Protein AF-W1WK20-F1 (afdb_monomer)

Structure (mmCIF, N/CA/C/O backbone):
data_AF-W1WK20-F1
#
_entry.id   AF-W1WK20-F1
#
loop_
_atom_site.group_PDB
_atom_site.id
_atom_site.type_symbol
_atom_site.label_atom_id
_atom_site.label_alt_id
_atom_site.label_comp_id
_atom_site.label_asym_id
_atom_site.label_entity_id
_atom_site.label_seq_id
_atom_site.pdbx_PDB_ins_code
_atom_site.Cartn_x
_atom_site.Cartn_y
_atom_site.Cartn_z
_atom_site.occupancy
_atom_site.B_iso_or_equiv
_atom_site.auth_seq_id
_atom_site.auth_comp_id
_atom_site.auth_asym_id
_atom_site.auth_atom_id
_atom_site.pdbx_PDB_model_num
ATOM 1 N N . ASN A 1 1 ? -5.859 -24.079 -4.181 1.00 63.69 1 ASN A N 1
ATOM 2 C CA . ASN A 1 1 ? -6.737 -23.021 -4.718 1.00 63.69 1 ASN A CA 1
ATOM 3 C C . ASN A 1 1 ? -6.810 -21.911 -3.687 1.00 63.69 1 ASN A C 1
ATOM 5 O O . ASN A 1 1 ? -7.187 -22.211 -2.564 1.00 63.69 1 ASN A O 1
ATOM 9 N N . TYR A 1 2 ? -6.387 -20.691 -4.018 1.00 82.00 2 TYR A N 1
ATOM 10 C CA . TYR A 1 2 ? -6.500 -19.527 -3.131 1.00 82.00 2 TYR A CA 1
ATOM 11 C C . TYR A 1 2 ? -7.349 -18.455 -3.816 1.00 82.00 2 TYR A C 1
ATOM 13 O O . TYR A 1 2 ? -7.379 -18.381 -5.042 1.00 82.00 2 TYR A O 1
ATOM 21 N N . VAL A 1 3 ? -8.042 -17.637 -3.027 1.00 87.88 3 VAL A N 1
ATOM 22 C CA . VAL A 1 3 ? -8.793 -16.476 -3.516 1.00 87.88 3 VAL A CA 1
ATOM 23 C C . VAL A 1 3 ? -8.084 -15.228 -3.015 1.00 87.88 3 VAL A C 1
ATOM 25 O O . VAL A 1 3 ? -7.771 -15.132 -1.830 1.00 87.88 3 VAL A O 1
ATOM 28 N N . LEU A 1 4 ? -7.821 -14.282 -3.915 1.00 90.31 4 LEU A N 1
ATOM 29 C CA . LEU A 1 4 ? -7.315 -12.961 -3.559 1.00 90.31 4 LEU A CA 1
ATOM 30 C C . LEU A 1 4 ? -8.481 -11.972 -3.555 1.00 90.31 4 LEU A C 1
ATOM 32 O O . LEU A 1 4 ? -9.119 -11.765 -4.585 1.00 90.31 4 LEU A O 1
ATOM 36 N N . ILE A 1 5 ? -8.742 -11.361 -2.401 1.00 93.94 5 ILE A N 1
ATOM 37 C CA . ILE A 1 5 ? -9.740 -10.301 -2.249 1.00 93.94 5 ILE A CA 1
ATOM 38 C C . ILE A 1 5 ? -8.992 -8.991 -2.032 1.00 93.94 5 ILE A C 1
ATOM 40 O O . ILE A 1 5 ? -8.202 -8.871 -1.096 1.00 93.94 5 ILE A O 1
ATOM 44 N N . TYR A 1 6 ? -9.246 -8.010 -2.894 1.00 95.25 6 TYR A N 1
ATOM 45 C CA . TYR A 1 6 ? -8.694 -6.667 -2.771 1.00 95.25 6 TYR A CA 1
ATOM 46 C C . TYR A 1 6 ? -9.814 -5.686 -2.425 1.00 95.25 6 TYR A C 1
ATOM 48 O O . TYR A 1 6 ? -10.737 -5.479 -3.210 1.00 95.25 6 TYR A O 1
ATOM 56 N N . VAL A 1 7 ? -9.737 -5.106 -1.226 1.00 94.00 7 VAL A N 1
ATOM 57 C CA . VAL A 1 7 ? -10.711 -4.141 -0.707 1.00 94.00 7 VAL A CA 1
ATOM 58 C C . VAL A 1 7 ? -10.071 -2.761 -0.708 1.00 94.00 7 VAL A C 1
ATOM 60 O O . VAL A 1 7 ? -8.987 -2.578 -0.159 1.00 94.00 7 VAL A O 1
ATOM 63 N N . TYR A 1 8 ? -10.742 -1.783 -1.312 1.00 94.81 8 TYR A N 1
ATOM 64 C CA . TYR A 1 8 ? -10.220 -0.427 -1.440 1.00 94.81 8 TYR A CA 1
ATOM 65 C C . TYR A 1 8 ? -11.334 0.619 -1.404 1.00 94.81 8 TYR A C 1
ATOM 67 O O . TYR A 1 8 ? -12.506 0.329 -1.641 1.00 94.81 8 TYR A O 1
ATOM 75 N N . ARG A 1 9 ? -10.953 1.869 -1.119 1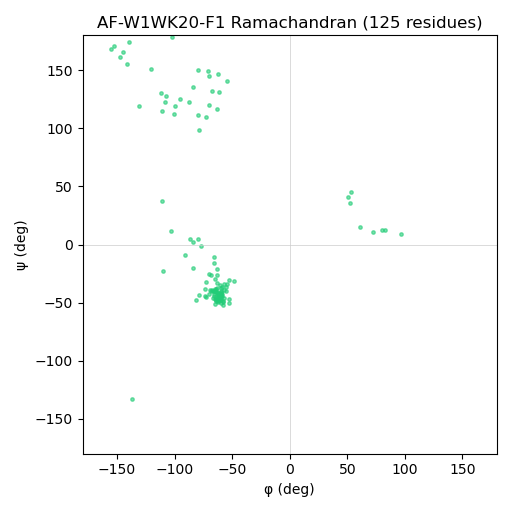.00 92.81 9 ARG A N 1
ATOM 76 C CA . ARG A 1 9 ? -11.830 3.043 -1.225 1.00 92.81 9 ARG A CA 1
ATOM 77 C C . ARG A 1 9 ? -11.513 3.768 -2.538 1.00 92.81 9 ARG A C 1
ATOM 79 O O . ARG A 1 9 ? -10.429 4.349 -2.620 1.00 92.81 9 ARG A O 1
ATOM 86 N N . PRO A 1 10 ? -12.418 3.797 -3.538 1.00 94.00 10 PRO A N 1
ATOM 87 C CA . PRO A 1 10 ? -12.110 4.318 -4.872 1.00 94.00 10 PRO A CA 1
ATOM 88 C C . PRO A 1 10 ? -11.513 5.728 -4.869 1.00 94.00 10 PRO A C 1
ATOM 90 O O . PRO A 1 10 ? -10.474 5.950 -5.478 1.00 94.00 10 PRO A O 1
ATOM 93 N N . LYS A 1 11 ? -12.101 6.664 -4.113 1.00 93.81 11 LYS A N 1
ATOM 94 C CA . LYS A 1 11 ? -11.620 8.055 -4.042 1.00 93.81 11 LYS A CA 1
ATOM 95 C C . LYS A 1 11 ? -10.184 8.163 -3.516 1.00 93.81 11 LYS A C 1
ATOM 97 O O . LYS A 1 11 ? -9.388 8.910 -4.071 1.00 93.81 11 LYS A O 1
ATOM 102 N N . PHE A 1 12 ? -9.854 7.417 -2.460 1.00 92.75 12 PHE A N 1
ATOM 103 C CA . PHE A 1 12 ? -8.503 7.414 -1.895 1.00 92.75 12 PHE A CA 1
ATOM 104 C C . PHE A 1 12 ? -7.502 6.807 -2.879 1.00 92.75 12 PHE A C 1
ATOM 106 O O . PHE A 1 12 ? -6.456 7.393 -3.139 1.00 92.75 12 PHE A O 1
ATOM 113 N N . LEU A 1 13 ? -7.863 5.666 -3.469 1.00 96.12 13 LEU A N 1
ATOM 114 C CA . LEU A 1 13 ? -7.007 4.969 -4.416 1.00 96.12 13 LEU A CA 1
ATOM 115 C C . LEU A 1 13 ? -6.728 5.822 -5.658 1.00 96.12 13 LEU A C 1
ATOM 117 O O . LEU A 1 13 ? -5.579 5.936 -6.064 1.00 96.12 13 LEU A O 1
ATOM 121 N N . ILE A 1 14 ? -7.751 6.466 -6.225 1.00 95.25 14 ILE A N 1
ATOM 122 C CA . ILE A 1 14 ? -7.592 7.379 -7.364 1.00 95.25 14 ILE A CA 1
ATOM 123 C C . ILE A 1 14 ? -6.624 8.501 -7.000 1.00 95.25 14 ILE A C 1
ATOM 125 O O . ILE A 1 14 ? -5.635 8.686 -7.699 1.00 95.25 14 ILE A O 1
ATOM 129 N N . ASN A 1 15 ? -6.851 9.198 -5.884 1.00 94.12 15 ASN A N 1
ATOM 130 C CA . ASN A 1 15 ? -5.981 10.300 -5.469 1.00 94.12 15 ASN A CA 1
ATOM 131 C C . ASN A 1 15 ? -4.515 9.863 -5.319 1.00 94.12 15 ASN A C 1
ATOM 133 O O . ASN A 1 15 ? -3.613 10.600 -5.706 1.00 94.12 15 ASN A O 1
ATOM 137 N N . HIS A 1 16 ? -4.282 8.662 -4.787 1.00 95.06 16 HIS A N 1
ATOM 138 C CA . HIS A 1 16 ? -2.939 8.117 -4.590 1.00 95.06 16 HIS A CA 1
ATOM 139 C C . HIS A 1 16 ? -2.266 7.677 -5.896 1.00 95.06 16 HIS A C 1
ATOM 141 O O . HIS A 1 16 ? -1.092 7.967 -6.138 1.00 95.06 16 HIS A O 1
ATOM 147 N N . LEU A 1 17 ? -3.006 6.982 -6.764 1.00 96.25 17 LEU A N 1
ATOM 148 C CA . LEU A 1 17 ? -2.472 6.476 -8.026 1.00 96.25 17 LEU A CA 1
ATOM 149 C C . LEU A 1 17 ? -2.252 7.588 -9.052 1.00 96.25 17 LEU A C 1
ATOM 151 O O . LEU A 1 17 ? -1.338 7.459 -9.857 1.00 96.25 17 LEU A O 1
ATOM 155 N N . TYR A 1 18 ? -3.062 8.651 -9.051 1.00 94.88 18 TYR A N 1
ATOM 156 C CA . TYR A 1 18 ? -3.052 9.698 -10.083 1.00 94.88 18 TYR A CA 1
ATOM 157 C C . TYR A 1 18 ? -1.999 10.796 -9.880 1.00 94.88 18 TYR A C 1
ATOM 159 O O . TYR A 1 18 ? -1.921 11.708 -10.704 1.00 94.88 18 TYR A O 1
ATOM 167 N N . SER A 1 19 ? -1.153 10.721 -8.846 1.00 94.62 19 SER A N 1
ATOM 168 C CA . SER A 1 19 ? 0.015 11.607 -8.782 1.00 94.62 19 SER A CA 1
ATOM 169 C C . SER A 1 19 ? 0.952 11.347 -9.966 1.00 94.62 19 SER A C 1
ATOM 171 O O . SER A 1 19 ? 1.085 10.216 -10.447 1.00 94.62 19 SER A O 1
ATOM 173 N N . ILE A 1 20 ? 1.618 12.394 -10.455 1.00 95.38 20 ILE A N 1
ATOM 174 C CA . ILE A 1 20 ? 2.486 12.296 -11.635 1.00 95.38 20 ILE A CA 1
ATOM 175 C C . ILE A 1 20 ? 3.605 11.265 -11.424 1.00 95.38 20 ILE A C 1
ATOM 177 O O . ILE A 1 20 ? 3.938 10.500 -12.330 1.00 95.38 20 ILE A O 1
ATOM 181 N N . GLU A 1 21 ? 4.143 11.174 -10.211 1.00 96.38 21 GLU A N 1
ATOM 182 C CA . GLU A 1 21 ? 5.200 10.241 -9.842 1.00 96.38 21 GLU A CA 1
ATOM 183 C C . GLU A 1 21 ? 4.704 8.791 -9.816 1.00 96.38 21 GLU A C 1
ATOM 185 O O . GLU A 1 21 ? 5.403 7.903 -10.316 1.00 96.38 21 GLU A O 1
ATOM 190 N N . SER A 1 22 ? 3.505 8.552 -9.269 1.00 96.75 22 SER A N 1
ATOM 191 C CA . SER A 1 22 ? 2.852 7.236 -9.249 1.00 96.75 22 SER A CA 1
ATOM 192 C C . SER A 1 22 ? 2.574 6.750 -10.668 1.00 96.75 22 SER A C 1
ATOM 194 O O . SER A 1 22 ? 2.934 5.631 -11.033 1.00 96.75 22 SER A O 1
ATOM 196 N N . GLN A 1 23 ? 2.009 7.621 -11.503 1.00 96.38 23 GLN A N 1
ATOM 197 C CA . GLN A 1 23 ? 1.700 7.335 -12.901 1.00 96.38 23 GLN A CA 1
ATOM 198 C C . GLN A 1 23 ? 2.973 7.026 -13.701 1.00 96.38 23 GLN A C 1
ATOM 200 O O . GLN A 1 23 ? 3.045 6.008 -14.391 1.00 96.38 23 GLN A O 1
ATOM 205 N N . ASN A 1 24 ? 4.017 7.849 -13.566 1.00 97.19 24 ASN A N 1
ATOM 206 C CA . ASN A 1 24 ? 5.304 7.612 -14.223 1.00 97.19 24 ASN A CA 1
ATOM 207 C C . ASN A 1 24 ? 5.929 6.279 -13.804 1.00 97.19 24 ASN A C 1
ATOM 209 O O . ASN A 1 24 ? 6.460 5.559 -14.646 1.00 97.19 24 ASN A O 1
ATOM 213 N N . PHE A 1 25 ? 5.836 5.924 -12.522 1.00 98.00 25 PHE A N 1
ATOM 214 C CA . PHE A 1 25 ? 6.306 4.635 -12.030 1.00 98.00 25 PHE A CA 1
ATOM 215 C C . PHE A 1 25 ? 5.504 3.464 -12.613 1.00 98.00 25 PHE A C 1
ATOM 217 O O . PHE A 1 25 ? 6.101 2.514 -13.113 1.00 98.00 25 PHE A O 1
ATOM 224 N N . LEU A 1 26 ? 4.171 3.538 -12.618 1.00 98.12 26 LEU A N 1
ATOM 225 C CA . LEU A 1 26 ? 3.311 2.479 -13.154 1.00 98.12 26 LEU A CA 1
ATOM 226 C C . LEU A 1 26 ? 3.521 2.247 -14.659 1.00 98.12 26 LEU A C 1
ATOM 228 O O . LEU A 1 26 ? 3.474 1.100 -15.109 1.00 98.12 26 LEU A O 1
ATOM 232 N N . ARG A 1 27 ? 3.845 3.286 -15.445 1.00 97.50 27 ARG A N 1
ATOM 233 C CA . ARG A 1 27 ? 4.204 3.123 -16.871 1.00 97.50 27 ARG A CA 1
ATOM 234 C C . ARG A 1 27 ? 5.380 2.168 -17.077 1.00 97.50 27 ARG A C 1
ATOM 236 O O . ARG A 1 27 ? 5.372 1.414 -18.046 1.00 97.50 27 ARG A O 1
ATOM 243 N N . LEU A 1 28 ? 6.346 2.139 -16.154 1.00 97.19 28 LEU A N 1
ATOM 244 C CA . LEU A 1 28 ? 7.497 1.224 -16.216 1.00 97.19 28 LEU A CA 1
ATOM 245 C C . LEU A 1 28 ? 7.082 -0.255 -16.129 1.00 97.19 28 LEU A C 1
ATOM 247 O O . LEU A 1 28 ? 7.821 -1.130 -16.570 1.00 97.19 28 LEU A O 1
ATOM 251 N N . TYR A 1 29 ? 5.890 -0.531 -15.593 1.00 97.12 29 TYR A N 1
ATOM 252 C CA . TYR A 1 29 ? 5.298 -1.867 -15.479 1.00 97.12 29 TYR A CA 1
ATOM 253 C C . TYR A 1 29 ? 4.206 -2.128 -16.532 1.00 97.12 29 TYR A C 1
ATOM 255 O O . TYR A 1 29 ? 3.468 -3.114 -16.443 1.00 97.12 29 TYR A O 1
ATOM 263 N N . GLY A 1 30 ? 4.101 -1.256 -17.539 1.00 96.62 30 GLY A N 1
ATOM 264 C CA . GLY A 1 30 ? 3.203 -1.414 -18.681 1.00 96.62 30 GLY A CA 1
ATOM 265 C C . GLY A 1 30 ? 1.746 -1.029 -18.420 1.00 96.62 30 GLY A C 1
ATOM 266 O O . GLY A 1 30 ? 0.895 -1.359 -19.242 1.00 96.62 30 GLY A O 1
ATOM 267 N N . TYR A 1 31 ? 1.440 -0.351 -17.309 1.00 97.06 31 TYR A N 1
ATOM 268 C CA . TYR A 1 31 ? 0.072 0.081 -17.017 1.00 97.06 31 TYR A CA 1
ATOM 269 C C . TYR A 1 31 ? -0.380 1.158 -18.008 1.00 97.06 31 TYR A C 1
ATOM 271 O O . TYR A 1 31 ? 0.316 2.153 -18.232 1.00 97.06 31 TYR A O 1
ATOM 279 N N . LYS A 1 32 ? -1.585 0.978 -18.558 1.00 91.12 32 LYS A N 1
ATOM 280 C CA . LYS A 1 32 ? -2.319 2.036 -19.258 1.00 91.12 32 LYS A CA 1
ATOM 281 C C . LYS A 1 32 ? -3.076 2.869 -18.231 1.00 91.12 32 LYS A C 1
ATOM 283 O O . LYS A 1 32 ? -3.692 2.332 -17.318 1.00 91.12 32 LYS A O 1
ATOM 288 N N . LEU A 1 33 ? -3.016 4.183 -18.386 1.00 88.88 33 LEU A N 1
ATOM 289 C CA . LEU A 1 33 ? -3.374 5.143 -17.345 1.00 88.88 33 LEU A CA 1
ATOM 290 C C . LEU A 1 33 ? -4.656 5.918 -17.671 1.00 88.88 33 LEU A C 1
ATOM 292 O O . LEU A 1 33 ? -4.751 7.118 -17.432 1.00 88.88 33 LEU A O 1
ATOM 296 N N . ASN A 1 34 ? -5.628 5.242 -18.281 1.00 88.81 34 ASN A N 1
ATOM 297 C CA . ASN A 1 34 ? -6.845 5.897 -18.760 1.00 88.81 34 ASN A CA 1
ATOM 298 C C . ASN A 1 34 ? -7.857 6.089 -17.623 1.00 88.81 34 ASN A C 1
ATOM 300 O O . ASN A 1 34 ? -8.431 7.162 -17.459 1.00 88.81 34 ASN A O 1
ATOM 304 N N . ASN A 1 35 ? -8.087 5.032 -16.845 1.00 93.81 35 ASN A N 1
ATOM 305 C CA . ASN A 1 35 ? -9.034 4.997 -15.738 1.00 93.81 35 ASN A CA 1
ATOM 306 C C . ASN A 1 35 ? -8.589 3.963 -14.686 1.00 93.81 35 ASN A C 1
ATOM 308 O O . ASN A 1 35 ? -7.652 3.190 -14.906 1.00 93.81 35 ASN A O 1
ATOM 312 N N . LEU A 1 36 ? -9.254 3.965 -13.529 1.00 95.00 36 LEU A N 1
ATOM 313 C CA . LEU A 1 36 ? -8.936 3.047 -12.438 1.00 95.00 36 LEU A CA 1
ATOM 314 C C . LEU A 1 36 ? -9.153 1.575 -12.819 1.00 95.00 36 LEU A C 1
ATOM 316 O O . LEU A 1 36 ? -8.321 0.741 -12.469 1.00 95.00 36 LEU A O 1
ATOM 320 N N . ASP A 1 37 ? -10.229 1.261 -13.538 1.00 95.19 37 ASP A N 1
ATOM 321 C CA . ASP A 1 37 ? -10.580 -0.117 -13.894 1.00 95.19 37 ASP A CA 1
ATOM 322 C C . ASP A 1 37 ? -9.531 -0.746 -14.818 1.00 95.19 37 ASP A C 1
ATOM 324 O O . ASP A 1 37 ? -9.127 -1.887 -14.604 1.00 95.19 37 ASP A O 1
ATOM 328 N N . ASP A 1 38 ? -9.006 0.011 -15.783 1.00 95.12 38 ASP A N 1
ATOM 329 C CA . ASP A 1 38 ? -7.896 -0.408 -16.645 1.00 95.12 38 ASP A CA 1
ATOM 330 C C . ASP A 1 38 ? -6.648 -0.746 -15.817 1.00 95.12 38 ASP A C 1
ATOM 332 O O . ASP A 1 38 ? -6.003 -1.774 -16.041 1.00 95.12 38 ASP A O 1
ATOM 336 N N . MET A 1 39 ? -6.321 0.089 -14.824 1.00 96.75 39 MET A N 1
ATOM 337 C CA . MET A 1 39 ? -5.180 -0.157 -13.940 1.00 96.75 39 MET A CA 1
ATOM 338 C C . MET A 1 39 ? -5.398 -1.392 -13.055 1.00 96.75 39 MET A C 1
ATOM 340 O O . MET A 1 39 ? -4.473 -2.184 -12.882 1.00 96.75 39 MET A O 1
ATOM 344 N N . LEU A 1 40 ? -6.607 -1.598 -12.526 1.00 96.94 40 LEU A N 1
ATOM 345 C CA . LEU A 1 40 ? -6.946 -2.771 -11.712 1.00 96.94 40 LEU A CA 1
ATOM 346 C C . LEU A 1 40 ? -6.955 -4.065 -12.535 1.00 96.94 40 LEU A C 1
ATOM 348 O O . LEU A 1 40 ? -6.446 -5.090 -12.079 1.00 96.94 40 LEU A O 1
ATOM 352 N N . ASN A 1 41 ? -7.466 -4.019 -13.765 1.00 96.38 41 ASN A N 1
ATOM 353 C CA . ASN A 1 41 ? -7.423 -5.145 -14.695 1.00 96.38 41 ASN A CA 1
ATOM 354 C C . ASN A 1 41 ? -5.981 -5.502 -15.068 1.00 96.38 41 ASN A C 1
ATOM 356 O O . ASN A 1 41 ? -5.623 -6.681 -15.091 1.00 96.38 41 ASN A O 1
ATOM 360 N N . HIS A 1 42 ? -5.123 -4.501 -15.289 1.00 97.81 42 H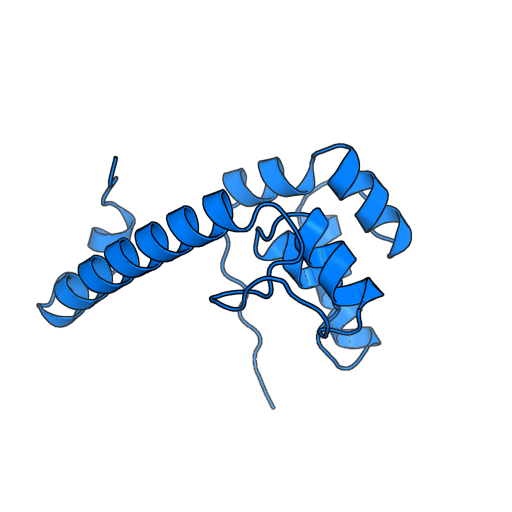IS A N 1
ATOM 361 C CA . HIS A 1 42 ? -3.700 -4.739 -15.536 1.00 97.81 42 HIS A CA 1
ATOM 362 C C . HIS A 1 42 ? -2.997 -5.322 -14.309 1.00 97.81 42 HIS A C 1
ATOM 364 O O . HIS A 1 42 ? -2.204 -6.249 -14.443 1.00 97.81 42 HIS A O 1
ATOM 370 N N . LEU A 1 43 ? -3.318 -4.847 -13.103 1.00 97.50 43 LEU A N 1
ATOM 371 C CA . LEU A 1 43 ? -2.797 -5.423 -11.864 1.00 97.50 43 LEU A CA 1
ATOM 372 C C . LEU A 1 43 ? -3.200 -6.897 -11.720 1.00 97.50 43 LEU A C 1
ATOM 374 O O . LEU A 1 43 ? -2.356 -7.736 -11.408 1.00 97.50 43 LEU A O 1
ATOM 378 N N . LYS A 1 44 ? -4.466 -7.233 -11.992 1.00 96.25 44 LYS A N 1
ATOM 379 C CA . LYS A 1 44 ? -4.943 -8.623 -12.003 1.00 96.25 44 LYS A CA 1
ATOM 380 C C . LYS A 1 44 ? -4.154 -9.471 -13.004 1.00 96.25 44 LYS A C 1
ATOM 382 O O . LYS A 1 44 ? -3.620 -10.512 -12.627 1.00 96.25 44 LYS A O 1
ATOM 387 N N . TYR A 1 45 ? -3.998 -8.982 -14.233 1.00 96.44 45 TYR A N 1
ATOM 388 C CA . TYR A 1 45 ? -3.166 -9.628 -15.249 1.00 96.44 45 TYR A CA 1
ATOM 389 C C . TYR A 1 45 ? -1.726 -9.847 -14.760 1.00 96.44 45 TYR A C 1
ATOM 391 O O . TYR A 1 45 ? -1.145 -10.904 -14.983 1.00 96.44 45 TYR A O 1
ATOM 399 N N . ARG A 1 46 ? -1.141 -8.885 -14.037 1.00 97.38 46 ARG A N 1
ATOM 400 C CA . ARG A 1 46 ? 0.213 -9.002 -13.475 1.00 97.38 46 ARG A CA 1
ATOM 401 C C . ARG A 1 46 ? 0.325 -10.112 -12.428 1.00 97.38 46 ARG A C 1
ATOM 403 O O . ARG A 1 46 ? 1.339 -10.807 -12.422 1.00 97.38 46 ARG A O 1
ATOM 410 N N . PHE A 1 47 ? -0.687 -10.310 -11.579 1.00 95.62 47 PHE A N 1
ATOM 411 C CA . PHE A 1 47 ? -0.729 -11.462 -10.667 1.00 95.62 47 PHE A CA 1
ATOM 412 C C . PHE A 1 47 ? -0.741 -12.790 -11.430 1.00 95.62 47 PHE A C 1
ATOM 414 O O . PHE A 1 47 ? 0.029 -13.690 -11.094 1.00 95.62 47 PHE A O 1
ATOM 421 N N . GLU A 1 48 ? -1.588 -12.899 -12.455 1.00 94.31 48 GLU A N 1
ATOM 422 C CA . GLU A 1 48 ? -1.726 -14.106 -13.279 1.00 94.31 48 GLU A CA 1
ATOM 423 C C . GLU A 1 48 ? -0.432 -14.411 -14.047 1.00 94.31 48 GLU A C 1
ATOM 425 O O . GLU A 1 48 ? 0.080 -15.526 -13.985 1.00 94.31 48 GLU A O 1
ATOM 430 N N . LEU A 1 49 ? 0.147 -13.398 -14.696 1.00 96.06 49 LEU A N 1
ATOM 431 C CA . LEU A 1 49 ? 1.375 -13.511 -15.481 1.00 96.06 49 LEU A CA 1
ATOM 432 C C . LEU A 1 49 ? 2.582 -13.930 -14.632 1.00 96.06 49 LEU A C 1
ATOM 434 O O . LEU A 1 49 ? 3.408 -14.724 -15.076 1.00 96.06 49 LEU A O 1
ATOM 438 N N . LEU A 1 50 ? 2.736 -13.352 -13.438 1.00 95.31 50 LEU A N 1
ATOM 439 C CA . LEU A 1 50 ? 3.919 -13.591 -12.612 1.00 95.31 50 LEU A CA 1
ATOM 440 C C . LEU A 1 50 ? 3.817 -14.865 -11.768 1.00 95.31 50 LEU A C 1
ATOM 442 O O . LEU A 1 50 ? 4.845 -15.326 -11.270 1.00 95.31 50 LEU A O 1
ATOM 446 N N . GLY A 1 51 ? 2.607 -15.382 -11.528 1.00 93.25 51 GLY A N 1
ATOM 447 C CA . GLY A 1 51 ? 2.369 -16.471 -10.572 1.00 93.25 51 GLY A CA 1
ATOM 448 C C . GLY A 1 51 ? 2.761 -16.120 -9.128 1.00 93.25 51 GLY A C 1
ATOM 449 O O . GLY A 1 51 ? 2.933 -17.002 -8.290 1.00 93.25 51 GLY A O 1
ATOM 450 N N . ARG A 1 52 ? 2.959 -14.829 -8.836 1.00 93.19 52 ARG A N 1
ATOM 451 C CA . ARG A 1 52 ? 3.346 -14.281 -7.530 1.00 93.19 52 ARG A CA 1
ATOM 452 C C . ARG A 1 52 ? 2.890 -12.835 -7.413 1.00 93.19 52 ARG A C 1
ATOM 454 O O . ARG A 1 52 ? 2.552 -12.201 -8.409 1.00 93.19 52 ARG A O 1
ATOM 461 N N . THR A 1 53 ? 2.953 -12.293 -6.202 1.00 94.19 53 THR A N 1
ATOM 462 C CA . THR A 1 53 ? 2.564 -10.908 -5.938 1.00 94.19 53 THR A CA 1
ATO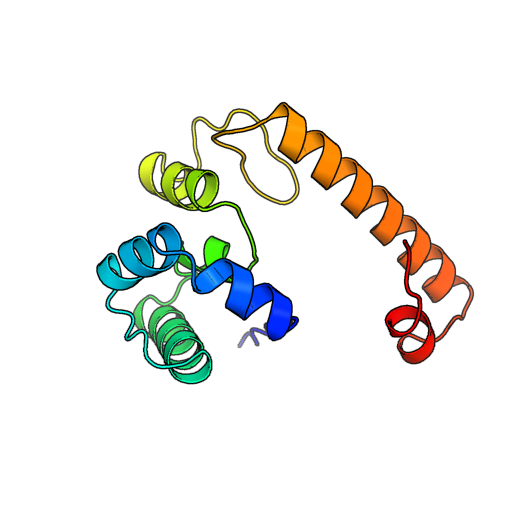M 463 C C . THR A 1 53 ? 3.465 -9.912 -6.691 1.00 94.19 53 THR A C 1
ATOM 465 O O . THR A 1 53 ? 4.668 -9.852 -6.397 1.00 94.19 53 THR A O 1
ATOM 468 N N . PRO A 1 54 ? 2.922 -9.116 -7.634 1.00 97.25 54 PRO A N 1
ATOM 469 C CA . PRO A 1 54 ? 3.655 -8.033 -8.276 1.00 97.25 54 PRO A CA 1
ATOM 470 C C . PRO A 1 54 ? 4.073 -7.006 -7.224 1.00 97.25 54 PRO A C 1
ATOM 472 O O . PRO A 1 54 ? 3.256 -6.597 -6.407 1.00 97.25 54 PRO A O 1
ATOM 475 N N . HIS A 1 55 ? 5.337 -6.587 -7.204 1.00 97.19 55 HIS A N 1
ATOM 476 C CA . HIS A 1 55 ? 5.823 -5.698 -6.142 1.00 97.19 55 HIS A CA 1
ATOM 477 C C . HIS A 1 55 ? 5.209 -4.294 -6.209 1.00 97.19 55 HIS A C 1
ATOM 479 O O . HIS A 1 55 ? 5.059 -3.648 -5.174 1.00 97.19 55 HIS A O 1
ATOM 485 N N . GLU A 1 56 ? 4.786 -3.844 -7.393 1.00 97.88 56 GLU A N 1
ATOM 486 C CA . GLU A 1 56 ? 4.088 -2.569 -7.547 1.00 97.88 56 GLU A CA 1
ATOM 487 C C . GLU A 1 56 ? 2.705 -2.535 -6.867 1.00 97.88 56 GLU A C 1
ATOM 489 O O . GLU A 1 56 ? 2.152 -1.449 -6.697 1.00 97.88 56 GLU A O 1
ATOM 494 N N . ILE A 1 57 ? 2.174 -3.684 -6.403 1.00 97.50 57 ILE A N 1
ATOM 495 C CA . ILE A 1 57 ? 0.927 -3.755 -5.620 1.00 97.50 57 ILE A CA 1
ATOM 496 C C . ILE A 1 57 ? 0.946 -2.818 -4.414 1.00 97.50 57 ILE A C 1
ATOM 498 O O . ILE A 1 57 ? -0.102 -2.316 -4.024 1.00 97.50 57 ILE A O 1
ATOM 502 N N . GLY A 1 58 ? 2.125 -2.555 -3.836 1.00 97.50 58 GLY A N 1
ATOM 503 C CA . GLY A 1 58 ? 2.250 -1.670 -2.682 1.00 97.50 58 GLY A CA 1
ATOM 504 C C . GLY A 1 58 ? 1.634 -0.296 -2.944 1.00 97.50 58 GLY A C 1
ATOM 505 O O . GLY A 1 58 ? 0.993 0.266 -2.063 1.00 97.50 58 GLY A O 1
ATOM 506 N N . LEU A 1 59 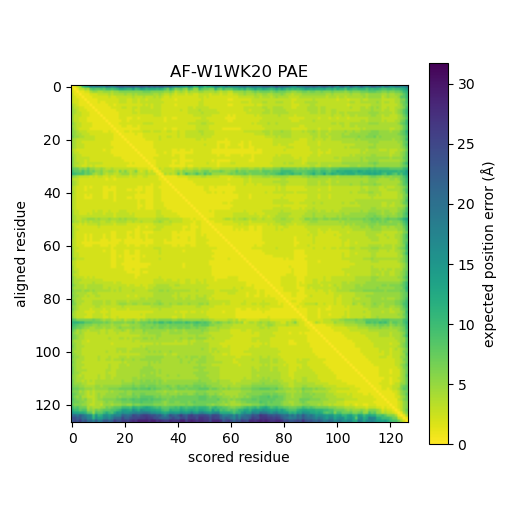? 1.710 0.195 -4.184 1.00 97.50 59 LEU A N 1
ATOM 507 C CA . LEU A 1 59 ? 1.088 1.460 -4.556 1.00 97.50 59 LEU A CA 1
ATOM 508 C C . LEU A 1 59 ? -0.444 1.369 -4.519 1.00 97.50 59 LEU A C 1
ATOM 510 O O . LEU A 1 59 ? -1.103 2.269 -4.017 1.00 97.50 59 LEU A O 1
ATOM 514 N N . PHE A 1 60 ? -1.024 0.253 -4.957 1.00 97.69 60 PHE A N 1
ATOM 515 C CA . PHE A 1 60 ? -2.467 0.006 -4.861 1.00 97.69 60 PHE A CA 1
ATOM 516 C C . PHE A 1 60 ? -2.929 -0.220 -3.415 1.00 97.69 60 PHE A C 1
ATOM 518 O O . PHE A 1 60 ? -4.074 0.061 -3.074 1.00 97.69 60 PHE A O 1
ATOM 525 N N . LEU A 1 61 ? -2.046 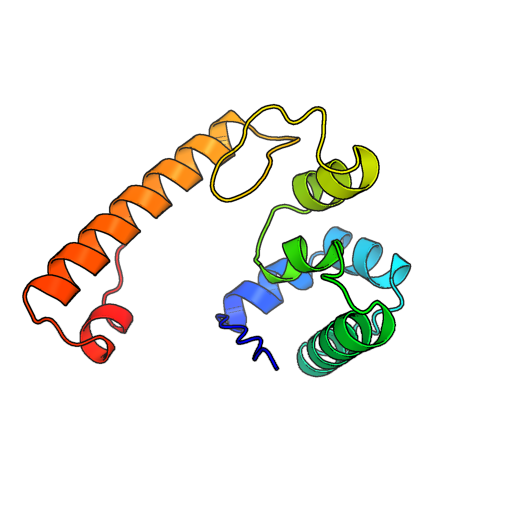-0.677 -2.530 1.00 96.56 61 LEU A N 1
ATOM 526 C CA . LEU A 1 61 ? -2.320 -0.762 -1.092 1.00 96.56 61 LEU A CA 1
ATOM 527 C C . LEU A 1 61 ? -2.233 0.602 -0.389 1.00 96.56 61 LEU A C 1
ATOM 529 O O . LEU A 1 61 ? -2.483 0.683 0.811 1.00 96.56 61 LEU A O 1
ATOM 533 N N . GLY A 1 62 ? -1.908 1.672 -1.123 1.00 94.62 62 GLY A N 1
ATOM 534 C CA . GLY A 1 62 ? -1.766 3.019 -0.578 1.00 94.62 62 GLY A CA 1
ATOM 535 C C . GLY A 1 62 ? -0.406 3.285 0.062 1.00 94.62 62 GLY A C 1
ATOM 536 O O . GLY A 1 62 ? -0.258 4.286 0.758 1.00 94.62 62 GLY A O 1
ATOM 537 N N . TYR A 1 63 ? 0.591 2.418 -0.147 1.00 95.69 63 TYR A N 1
ATOM 538 C CA . TYR A 1 63 ? 1.929 2.651 0.391 1.00 95.69 63 TYR A CA 1
ATOM 539 C C . TYR A 1 63 ? 2.602 3.816 -0.346 1.00 95.69 63 TYR A C 1
ATOM 541 O O . TYR A 1 63 ? 2.412 3.962 -1.564 1.00 95.69 63 TYR A O 1
ATOM 549 N N . PRO A 1 64 ? 3.416 4.628 0.352 1.00 95.88 64 PRO A N 1
ATOM 550 C CA . PRO A 1 64 ? 4.190 5.691 -0.270 1.00 95.88 64 PRO A CA 1
ATOM 551 C C . PRO A 1 64 ? 5.061 5.171 -1.418 1.00 95.88 64 PRO A C 1
ATOM 553 O O . PRO A 1 64 ? 5.679 4.107 -1.331 1.00 95.88 64 PRO A O 1
ATOM 556 N N . LEU A 1 65 ? 5.160 5.944 -2.503 1.00 97.25 65 LEU A N 1
ATOM 557 C CA . LEU A 1 65 ? 5.931 5.538 -3.680 1.00 97.25 65 LEU A CA 1
ATOM 558 C C . LEU A 1 65 ? 7.419 5.307 -3.362 1.00 97.25 65 LEU A C 1
ATOM 560 O O . LEU A 1 65 ? 8.037 4.419 -3.953 1.00 97.25 65 LEU A 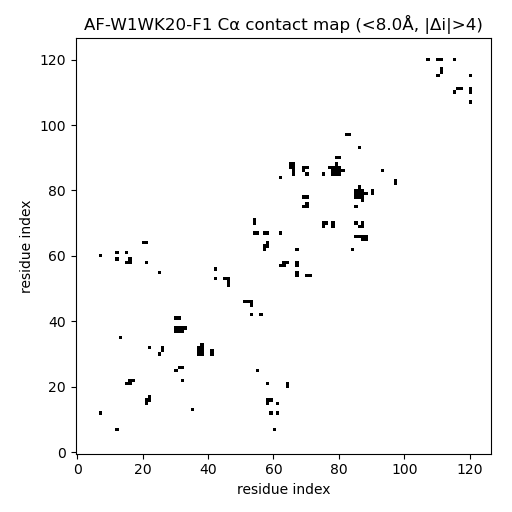O 1
ATOM 564 N N . CYS A 1 66 ? 7.996 6.091 -2.444 1.00 96.75 66 CYS A N 1
ATOM 565 C CA . CYS A 1 66 ? 9.376 5.919 -1.986 1.00 96.75 66 CYS A CA 1
ATOM 566 C C . CYS A 1 66 ? 9.599 4.532 -1.367 1.00 96.75 66 CYS A C 1
ATOM 568 O O . CYS A 1 66 ? 10.586 3.876 -1.695 1.00 96.75 66 CYS A O 1
ATOM 570 N N . ASP A 1 67 ? 8.646 4.041 -0.575 1.00 97.75 67 ASP A N 1
ATOM 571 C CA . ASP A 1 67 ? 8.723 2.732 0.068 1.00 97.75 67 ASP A CA 1
ATOM 572 C C . ASP A 1 67 ? 8.514 1.589 -0.923 1.00 97.75 67 A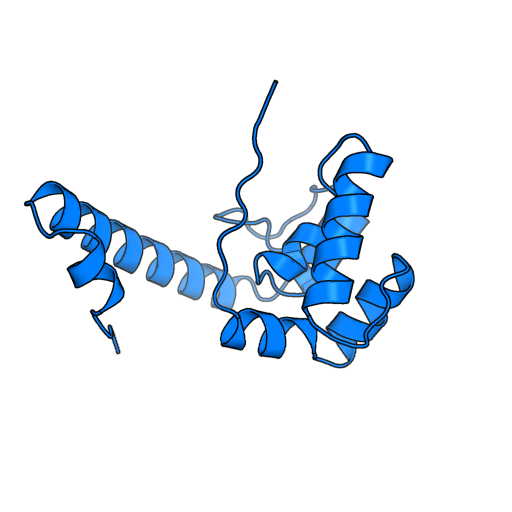SP A C 1
ATOM 574 O O . ASP A 1 67 ? 9.228 0.589 -0.869 1.00 97.75 67 ASP A O 1
ATOM 578 N N . VAL A 1 68 ? 7.609 1.748 -1.896 1.00 98.19 68 VAL A N 1
ATOM 579 C CA . VAL A 1 68 ? 7.428 0.764 -2.978 1.00 98.19 68 VAL A CA 1
ATOM 580 C C . VAL A 1 68 ? 8.708 0.639 -3.808 1.00 98.19 68 VAL A C 1
ATOM 582 O O . VAL A 1 68 ? 9.212 -0.466 -4.021 1.00 98.19 68 VAL A O 1
ATOM 585 N N . LYS A 1 69 ? 9.280 1.769 -4.242 1.00 98.19 69 LYS A N 1
ATOM 586 C CA . LYS A 1 69 ? 10.550 1.792 -4.982 1.00 98.19 69 LYS A CA 1
ATOM 587 C C . LYS A 1 69 ? 11.695 1.230 -4.141 1.00 98.19 69 LYS A C 1
ATOM 589 O O . LYS A 1 69 ? 12.466 0.413 -4.642 1.00 98.19 69 LYS A O 1
ATOM 594 N N . GLY A 1 70 ? 11.779 1.623 -2.872 1.00 98.12 70 GLY A N 1
ATOM 595 C CA . GLY A 1 70 ? 12.790 1.160 -1.927 1.00 98.12 70 GLY A CA 1
ATOM 596 C C . GLY A 1 70 ? 12.724 -0.347 -1.698 1.00 98.12 70 GLY A C 1
ATOM 597 O O . GLY A 1 70 ? 13.759 -1.015 -1.754 1.00 98.12 70 GLY A O 1
ATOM 598 N N . PHE A 1 71 ? 11.521 -0.904 -1.552 1.00 98.38 71 PHE A N 1
ATOM 599 C CA . PHE A 1 71 ? 11.303 -2.341 -1.409 1.00 98.38 71 PHE A CA 1
ATOM 600 C C . PHE A 1 71 ? 11.798 -3.107 -2.634 1.00 98.38 71 PHE A C 1
ATOM 602 O O . PHE A 1 71 ? 12.508 -4.105 -2.498 1.00 98.38 71 PHE A O 1
ATOM 609 N N . ILE A 1 72 ? 11.457 -2.627 -3.831 1.00 97.75 72 ILE A N 1
ATOM 610 C CA . ILE A 1 72 ? 11.851 -3.253 -5.097 1.00 97.75 72 ILE A CA 1
ATOM 611 C C . ILE A 1 72 ? 13.366 -3.188 -5.278 1.00 97.75 72 ILE A C 1
ATOM 613 O O . ILE A 1 72 ? 14.002 -4.218 -5.506 1.00 97.75 72 ILE A O 1
ATOM 617 N N . TYR A 1 73 ? 13.949 -1.997 -5.130 1.00 98.06 73 TYR A N 1
ATOM 618 C CA . TYR A 1 73 ? 15.380 -1.764 -5.302 1.00 98.06 73 TYR A CA 1
ATOM 619 C C . TYR A 1 73 ? 16.217 -2.593 -4.320 1.00 98.06 73 TYR A C 1
ATOM 621 O O . TYR A 1 73 ? 17.156 -3.281 -4.718 1.00 98.06 73 TYR A O 1
ATOM 629 N N . ASN A 1 74 ? 15.832 -2.605 -3.041 1.00 98.06 74 ASN A N 1
ATOM 630 C CA . ASN A 1 74 ? 16.561 -3.328 -2.001 1.00 98.06 74 ASN A CA 1
ATOM 631 C C . ASN A 1 74 ? 16.145 -4.800 -1.862 1.00 98.06 74 ASN A C 1
ATOM 633 O O . ASN A 1 74 ? 16.604 -5.478 -0.940 1.00 98.06 74 ASN A O 1
ATOM 637 N N . LYS A 1 75 ? 15.260 -5.315 -2.729 1.00 96.88 75 LYS A N 1
ATOM 638 C CA . LYS A 1 75 ? 14.713 -6.683 -2.644 1.00 96.88 75 LYS A CA 1
ATOM 639 C C . LYS A 1 75 ? 14.167 -7.002 -1.242 1.00 96.88 75 LYS A C 1
ATOM 641 O O . LYS A 1 75 ? 14.406 -8.077 -0.689 1.00 96.88 75 LYS A O 1
ATOM 646 N N . GLY A 1 76 ? 13.491 -6.028 -0.635 1.00 96.31 76 GLY A N 1
ATOM 647 C CA . GLY A 1 76 ? 12.926 -6.116 0.709 1.00 96.31 76 GLY A CA 1
ATOM 648 C C . GLY A 1 76 ? 13.940 -6.085 1.862 1.00 96.31 76 GLY A C 1
ATOM 649 O O . GLY A 1 76 ? 13.557 -6.389 2.991 1.00 96.31 76 GLY A O 1
ATOM 650 N N . LYS A 1 77 ? 15.214 -5.761 1.625 1.00 97.62 77 LYS A N 1
ATOM 651 C CA . LYS A 1 77 ? 16.251 -5.606 2.668 1.00 97.62 77 LYS A CA 1
ATOM 652 C C . LYS A 1 77 ? 16.523 -4.126 2.954 1.00 97.62 77 LYS A C 1
ATOM 654 O O . LYS A 1 77 ? 15.903 -3.289 2.314 1.00 97.62 77 LYS A O 1
ATOM 659 N N . ASN A 1 78 ? 17.423 -3.812 3.891 1.00 96.94 78 ASN A N 1
ATOM 660 C CA . ASN A 1 78 ? 17.924 -2.452 4.169 1.00 96.94 78 ASN A CA 1
ATOM 661 C C . ASN A 1 78 ? 16.828 -1.393 4.407 1.00 96.94 78 ASN A C 1
ATOM 663 O O . ASN A 1 78 ? 16.952 -0.254 3.964 1.00 96.94 78 ASN A O 1
ATOM 667 N N . TYR A 1 79 ? 15.730 -1.786 5.051 1.00 97.19 79 TYR A N 1
ATOM 668 C CA . TYR A 1 79 ? 14.675 -0.861 5.456 1.00 97.19 79 TYR A CA 1
ATOM 669 C C . TYR A 1 79 ? 15.083 -0.131 6.744 1.00 97.19 79 TYR A C 1
ATOM 671 O O . TYR A 1 79 ? 15.812 -0.691 7.562 1.00 97.19 79 TYR A O 1
ATOM 679 N N . LYS A 1 80 ? 14.599 1.102 6.923 1.00 96.56 80 LYS A N 1
ATOM 680 C CA . LYS A 1 80 ? 14.784 1.900 8.146 1.00 96.56 80 LYS A CA 1
ATOM 681 C C . LYS A 1 80 ? 13.920 1.345 9.280 1.00 96.56 80 LYS A C 1
ATOM 683 O O . LYS A 1 80 ? 14.406 1.085 10.371 1.00 96.56 80 LYS A O 1
ATOM 688 N N . PHE A 1 81 ? 12.661 1.044 8.955 1.00 96.56 81 PHE A N 1
ATOM 689 C CA . PHE A 1 81 ? 11.674 0.514 9.890 1.00 96.56 81 PHE A CA 1
ATOM 690 C C . PHE A 1 81 ? 10.783 -0.545 9.227 1.00 96.56 81 PHE A C 1
ATOM 692 O O . PHE A 1 81 ? 10.609 -0.553 8.007 1.00 96.56 81 PHE A O 1
ATOM 699 N N . SER A 1 82 ? 10.212 -1.455 10.016 1.00 95.12 82 SER A N 1
ATOM 700 C CA . SER A 1 82 ? 9.270 -2.471 9.532 1.00 95.12 82 SER A CA 1
ATOM 701 C C . SER A 1 82 ? 8.028 -2.506 10.413 1.00 95.12 82 SER A C 1
ATOM 703 O O . SER A 1 82 ? 8.114 -2.835 11.592 1.00 95.12 82 SER A O 1
ATOM 705 N N . GLY A 1 83 ? 6.874 -2.224 9.812 1.00 92.81 83 GLY A N 1
ATOM 706 C CA . GLY A 1 83 ? 5.551 -2.329 10.429 1.00 92.81 83 GLY A CA 1
ATOM 707 C C . GLY A 1 83 ? 4.558 -2.966 9.449 1.00 92.81 83 GLY A C 1
ATOM 708 O O . GLY A 1 83 ? 4.912 -3.965 8.817 1.00 92.81 83 GLY A O 1
ATOM 709 N N . PRO A 1 84 ? 3.348 -2.397 9.266 1.00 93.75 84 PRO A N 1
ATOM 710 C CA . PRO A 1 84 ? 2.417 -2.785 8.199 1.00 93.75 84 PRO A CA 1
ATOM 711 C C . PRO A 1 84 ? 3.053 -2.883 6.803 1.00 93.75 84 PRO A C 1
ATOM 713 O O . PRO A 1 84 ? 2.646 -3.720 6.001 1.00 93.75 84 PRO A O 1
ATOM 716 N N . TRP A 1 85 ? 4.074 -2.067 6.525 1.00 95.88 85 TRP A N 1
ATOM 717 C CA . TRP A 1 85 ? 4.994 -2.251 5.403 1.00 95.88 85 TRP A CA 1
ATOM 718 C C . TRP A 1 85 ? 6.440 -1.924 5.814 1.00 95.88 85 TRP A C 1
ATOM 720 O O . TRP A 1 85 ? 6.707 -1.493 6.941 1.00 95.88 85 TRP A O 1
ATOM 730 N N . LYS A 1 86 ? 7.391 -2.166 4.901 1.00 97.25 86 LYS A N 1
ATOM 731 C CA . LYS A 1 86 ? 8.814 -1.832 5.079 1.00 97.25 86 LYS A CA 1
ATOM 732 C C . LYS A 1 86 ? 9.084 -0.404 4.631 1.00 97.25 86 LYS A C 1
ATOM 734 O O . LYS A 1 86 ? 8.855 -0.084 3.468 1.00 97.25 86 LYS A O 1
ATOM 739 N N . VAL A 1 87 ? 9.607 0.404 5.542 1.00 97.75 87 VAL A N 1
ATOM 740 C CA . VAL A 1 87 ? 9.828 1.837 5.361 1.00 97.75 87 VAL A CA 1
ATOM 741 C C . VAL A 1 87 ? 11.260 2.083 4.912 1.00 97.75 87 VAL A C 1
ATOM 743 O O . VAL A 1 87 ? 12.219 1.655 5.558 1.00 97.75 87 VAL A O 1
ATOM 746 N N . TYR A 1 88 ? 11.402 2.771 3.793 1.00 97.25 88 TYR A N 1
ATOM 747 C CA . TYR A 1 88 ? 12.664 3.162 3.181 1.00 97.25 88 TYR A CA 1
ATOM 748 C C . TYR A 1 88 ? 12.888 4.666 3.275 1.00 97.25 88 TYR A C 1
ATOM 750 O O . TYR A 1 88 ? 14.042 5.104 3.264 1.00 97.25 88 TYR A O 1
ATOM 758 N N . ASP A 1 89 ? 11.818 5.449 3.430 1.00 94.06 89 ASP A N 1
ATOM 759 C CA . ASP A 1 89 ? 11.917 6.882 3.675 1.00 94.06 89 ASP A CA 1
ATOM 760 C C . ASP A 1 89 ? 10.835 7.434 4.613 1.00 94.06 89 ASP A C 1
ATOM 762 O O . ASP A 1 89 ? 9.861 6.752 4.894 1.00 94.06 89 ASP A O 1
ATOM 766 N N . ASN A 1 90 ? 11.015 8.660 5.122 1.00 91.94 90 ASN A N 1
ATOM 767 C CA . ASN A 1 90 ? 10.052 9.336 6.014 1.00 91.94 90 ASN A CA 1
ATOM 768 C C . ASN A 1 90 ? 9.642 8.496 7.244 1.00 91.94 90 ASN A C 1
ATOM 770 O O . ASN A 1 90 ? 8.464 8.387 7.592 1.00 91.94 90 ASN A O 1
ATOM 774 N N . GLU A 1 91 ? 10.628 7.882 7.906 1.00 92.06 91 GLU A N 1
ATOM 775 C CA . GLU A 1 91 ? 10.421 6.941 9.016 1.00 92.06 91 GLU A CA 1
ATOM 776 C C . GLU A 1 91 ? 9.537 7.513 10.130 1.00 92.06 91 GLU A C 1
ATOM 778 O O . GLU A 1 91 ? 8.555 6.884 10.513 1.00 92.06 91 GLU A O 1
ATOM 783 N N . TYR A 1 92 ? 9.846 8.720 10.606 1.00 93.00 92 TYR A N 1
ATOM 784 C CA . TYR A 1 92 ? 9.126 9.343 11.714 1.00 93.00 92 TYR A CA 1
ATOM 785 C C . TYR A 1 92 ? 7.629 9.525 11.415 1.00 93.00 92 TYR A C 1
ATOM 787 O O . TYR A 1 92 ? 6.778 9.093 12.192 1.00 93.00 92 TYR A O 1
ATOM 795 N N . GLU A 1 93 ? 7.295 10.106 10.260 1.00 93.12 93 GLU A N 1
ATOM 796 C CA . GLU A 1 93 ? 5.904 10.319 9.842 1.00 93.12 93 GLU A CA 1
ATOM 797 C C . GLU A 1 93 ? 5.164 8.992 9.645 1.00 93.12 93 GLU A C 1
ATOM 799 O O . GLU A 1 93 ? 3.997 8.857 10.021 1.00 93.12 93 GLU A O 1
ATOM 804 N N . THR A 1 94 ? 5.861 7.988 9.109 1.00 94.69 94 THR A N 1
ATOM 805 C CA . THR A 1 94 ? 5.289 6.663 8.870 1.00 94.69 94 THR A CA 1
ATOM 806 C C . THR A 1 94 ? 5.007 5.917 10.175 1.00 94.69 94 THR A C 1
ATOM 808 O O . THR A 1 94 ? 3.957 5.288 10.301 1.00 94.69 94 THR A O 1
ATOM 811 N N . ILE A 1 95 ? 5.883 6.028 11.178 1.00 94.44 95 ILE A N 1
ATOM 812 C CA . ILE A 1 95 ? 5.655 5.450 12.512 1.00 94.44 95 ILE A CA 1
ATOM 813 C C . ILE A 1 95 ? 4.424 6.087 13.167 1.00 94.44 95 ILE A C 1
ATOM 815 O O . ILE A 1 95 ? 3.543 5.366 13.635 1.00 94.44 95 ILE A O 1
ATOM 819 N N . LEU A 1 96 ? 4.294 7.419 13.119 1.00 95.12 96 LEU A N 1
ATOM 820 C CA . LEU A 1 96 ? 3.103 8.106 13.635 1.00 95.12 96 LEU A CA 1
ATOM 821 C C . LEU A 1 96 ? 1.819 7.648 12.926 1.00 95.12 96 LEU A C 1
ATOM 823 O O . LEU A 1 96 ? 0.768 7.515 13.557 1.00 95.12 96 LEU A O 1
ATOM 827 N N . TYR A 1 97 ? 1.887 7.399 11.617 1.00 93.81 97 TYR A N 1
ATOM 828 C CA . TYR A 1 97 ? 0.769 6.838 10.863 1.00 93.81 97 TYR A CA 1
ATOM 829 C C . TYR A 1 97 ? 0.434 5.407 11.312 1.00 93.81 97 TYR A C 1
ATOM 831 O O . TYR A 1 97 ? -0.737 5.096 11.533 1.00 93.81 97 TYR A O 1
ATOM 839 N N . PHE A 1 98 ? 1.438 4.549 11.515 1.00 95.88 98 PHE A N 1
ATOM 840 C CA . PHE A 1 98 ? 1.236 3.187 12.015 1.00 95.88 98 PHE A CA 1
ATOM 841 C C . PHE A 1 98 ? 0.576 3.155 13.385 1.00 95.88 98 PHE A C 1
ATOM 843 O O . PHE A 1 98 ? -0.354 2.372 13.587 1.00 95.88 98 PHE A O 1
ATOM 850 N N . ASP A 1 99 ? 1.000 4.024 14.299 1.00 95.62 99 ASP A N 1
ATOM 851 C CA . ASP A 1 99 ? 0.406 4.110 15.629 1.00 95.62 99 ASP A CA 1
ATOM 852 C C . ASP A 1 99 ? -1.068 4.518 15.555 1.00 95.62 99 ASP A C 1
ATOM 854 O O . ASP A 1 99 ? -1.912 3.893 16.202 1.00 95.62 99 ASP A O 1
ATOM 858 N N . LYS A 1 100 ? -1.412 5.489 14.697 1.00 94.94 100 LYS A N 1
ATOM 859 C CA . LYS A 1 100 ? -2.812 5.864 14.437 1.00 94.94 100 LYS A CA 1
ATOM 860 C C . LYS A 1 100 ? -3.615 4.698 13.862 1.00 94.94 100 LYS A C 1
ATOM 862 O O . LYS A 1 100 ? -4.706 4.408 14.347 1.00 94.94 100 LYS A O 1
ATOM 867 N N . CYS A 1 101 ? -3.080 3.992 12.865 1.00 92.75 101 CYS A N 1
ATOM 868 C CA . CYS A 1 101 ? -3.736 2.816 12.292 1.00 92.75 101 CYS A CA 1
ATOM 869 C C . CYS A 1 101 ? -3.982 1.731 13.343 1.00 92.75 101 CYS A C 1
ATOM 871 O O . CYS A 1 101 ? -5.070 1.155 13.377 1.00 92.75 101 CYS A O 1
ATOM 873 N N . LYS A 1 102 ? -3.003 1.471 14.214 1.00 95.19 102 LYS A N 1
ATOM 874 C CA . LYS A 1 102 ? -3.117 0.490 15.296 1.00 95.19 102 LYS A CA 1
ATOM 875 C C . LYS A 1 102 ? -4.200 0.886 16.297 1.00 95.19 102 LYS A C 1
ATOM 877 O O . LYS A 1 102 ? -5.042 0.057 16.622 1.00 95.19 102 LYS A O 1
ATOM 882 N N . GLN A 1 103 ? -4.221 2.145 16.734 1.00 95.38 103 GLN A N 1
ATOM 883 C CA . GLN A 1 103 ? -5.244 2.657 17.651 1.00 95.38 103 GLN A CA 1
ATOM 884 C C . GLN A 1 103 ? -6.652 2.532 17.056 1.00 95.38 103 GLN A C 1
ATOM 886 O O . GLN A 1 103 ? -7.545 1.989 17.703 1.00 95.38 103 GLN A O 1
ATOM 891 N N . CYS A 1 104 ? -6.839 2.957 15.803 1.00 93.06 104 CYS A N 1
ATOM 892 C CA . CYS A 1 104 ? -8.121 2.826 15.113 1.00 93.06 104 CYS A CA 1
ATOM 893 C C . CYS A 1 104 ? -8.536 1.363 14.938 1.00 93.06 104 CYS A C 1
ATOM 895 O O . CYS A 1 104 ? -9.701 1.037 15.141 1.00 93.06 104 CYS A O 1
ATOM 897 N N . THR A 1 105 ? -7.597 0.485 14.576 1.00 93.50 105 THR A N 1
ATOM 898 C CA . THR A 1 105 ? -7.873 -0.949 14.398 1.00 93.50 105 THR A CA 1
ATOM 899 C C . THR A 1 105 ? -8.334 -1.572 15.707 1.00 93.50 105 THR A C 1
ATOM 901 O O . THR A 1 105 ? -9.376 -2.215 15.718 1.00 93.50 105 THR A O 1
ATOM 904 N N . ASN A 1 106 ? -7.620 -1.317 16.807 1.00 95.69 106 ASN A N 1
ATOM 905 C CA . ASN A 1 106 ? -7.987 -1.826 18.126 1.00 95.69 106 ASN A CA 1
ATOM 906 C C . ASN A 1 106 ? -9.394 -1.367 18.523 1.00 95.69 106 ASN A C 1
ATOM 908 O O . ASN A 1 106 ? -10.233 -2.201 18.828 1.00 95.69 106 ASN A O 1
ATOM 912 N N . LEU A 1 107 ? -9.692 -0.068 18.407 1.00 94.88 107 LEU A N 1
ATOM 913 C CA . LEU A 1 107 ? -11.021 0.455 18.734 1.00 94.88 107 LEU A CA 1
ATOM 914 C C . LEU A 1 107 ? -12.130 -0.182 17.878 1.00 94.88 107 LEU A C 1
ATOM 916 O O . LEU A 1 107 ? -13.180 -0.550 18.395 1.00 94.88 107 LEU A O 1
ATOM 920 N N . TYR A 1 108 ? -11.918 -0.321 16.566 1.00 94.56 108 TYR A N 1
ATOM 921 C CA . TYR A 1 108 ? -12.899 -0.962 15.686 1.00 94.56 108 TYR A CA 1
ATOM 922 C C . TYR A 1 108 ? -13.089 -2.450 16.016 1.00 94.56 108 TYR A C 1
ATOM 924 O O . TYR A 1 108 ? -14.220 -2.932 15.959 1.00 94.56 108 TYR A O 1
ATOM 932 N N . CYS A 1 109 ? -12.015 -3.163 16.367 1.00 95.19 109 CYS A N 1
ATOM 933 C CA . CYS A 1 109 ? -12.073 -4.551 16.818 1.00 95.19 109 CYS A CA 1
ATOM 934 C C . CYS A 1 109 ? -12.841 -4.674 18.139 1.00 95.19 109 CYS A C 1
ATOM 936 O O . CYS A 1 109 ? -13.789 -5.449 18.189 1.00 95.19 109 CYS A O 1
ATOM 938 N N . ASP A 1 110 ? -12.534 -3.850 19.142 1.00 96.50 110 ASP A N 1
ATOM 939 C CA . ASP A 1 110 ? -13.220 -3.854 20.442 1.00 96.50 110 ASP A CA 1
ATOM 940 C C . ASP A 1 110 ? -14.730 -3.576 20.283 1.00 96.50 110 ASP A C 1
ATOM 942 O O . ASP A 1 110 ? -15.586 -4.228 20.891 1.00 96.50 110 ASP A O 1
ATOM 946 N N . LEU A 1 111 ? -15.095 -2.624 19.415 1.00 96.00 111 LEU A N 1
ATOM 947 C CA . LEU A 1 111 ? -16.498 -2.339 19.099 1.00 96.00 111 LEU A CA 1
ATOM 948 C C . LEU A 1 111 ? -17.171 -3.514 18.378 1.00 96.00 111 LEU A C 1
ATOM 950 O O . LEU A 1 111 ? -18.311 -3.860 18.684 1.00 96.00 111 LEU A O 1
ATOM 954 N N . PHE A 1 112 ? -16.485 -4.142 17.426 1.00 96.56 112 P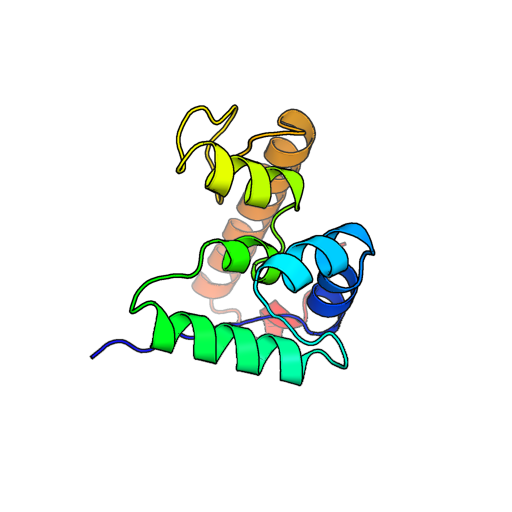HE A N 1
ATOM 955 C CA . PHE A 1 112 ? -17.022 -5.306 16.730 1.00 96.56 112 PHE A CA 1
ATOM 956 C C . PHE A 1 112 ? -17.235 -6.493 17.681 1.00 96.56 112 PHE A C 1
ATOM 958 O O . PHE A 1 112 ? -18.303 -7.104 17.676 1.00 96.56 112 PHE A O 1
ATOM 965 N N . GLU A 1 113 ? -16.255 -6.782 18.537 1.00 96.94 113 GLU A N 1
ATOM 966 C CA . GLU A 1 113 ? -16.292 -7.863 19.529 1.00 96.94 113 GLU A CA 1
ATOM 967 C C . GLU A 1 113 ? -17.363 -7.640 20.606 1.00 96.94 113 GLU A C 1
ATOM 969 O O . GLU A 1 113 ? -17.965 -8.598 21.086 1.00 96.94 113 GLU A O 1
ATOM 974 N N . SER A 1 114 ? -17.683 -6.382 20.923 1.00 97.06 114 SER A N 1
ATOM 975 C CA . SER A 1 114 ? -18.810 -6.015 21.798 1.00 97.06 114 SER A CA 1
ATOM 976 C C . SER A 1 114 ? -20.182 -6.032 21.103 1.00 97.06 114 SER A C 1
ATOM 978 O O . SER A 1 114 ? -21.196 -5.701 21.720 1.00 97.06 114 SER A O 1
ATOM 980 N N . GLY A 1 115 ? -20.244 -6.465 19.840 1.00 97.19 115 GLY A N 1
ATOM 981 C CA . GLY A 1 115 ? -21.486 -6.709 19.106 1.00 97.19 115 GLY A CA 1
ATOM 982 C C . GLY A 1 115 ? -21.943 -5.562 18.205 1.00 97.19 115 GLY A C 1
ATOM 983 O O . GLY A 1 115 ? -23.048 -5.626 17.659 1.00 97.19 115 GLY A O 1
ATOM 984 N N . VAL A 1 116 ? -21.128 -4.519 18.003 1.00 96.31 116 VAL A N 1
ATOM 985 C CA . VAL A 1 116 ? -21.440 -3.473 17.021 1.00 96.31 116 VAL A CA 1
ATOM 986 C C . VAL A 1 116 ? -21.291 -4.054 15.610 1.00 96.31 116 VAL A C 1
ATOM 988 O O . VAL A 1 116 ? -20.203 -4.484 15.226 1.00 96.31 116 VAL A O 1
ATOM 991 N N . PRO A 1 117 ? -22.351 -4.062 14.783 1.00 95.25 117 PRO A N 1
ATOM 992 C CA . PRO A 1 117 ? -22.285 -4.687 13.471 1.00 95.25 117 PRO A CA 1
ATOM 993 C C . PRO A 1 117 ? -21.413 -3.874 12.503 1.00 95.25 117 PRO A C 1
ATOM 995 O O . PRO A 1 117 ? -21.364 -2.642 12.551 1.00 95.25 117 PRO A O 1
ATOM 998 N N . LEU A 1 118 ? -20.762 -4.565 11.561 1.00 90.94 118 LEU A N 1
ATOM 999 C CA . LEU A 1 118 ? -19.801 -3.962 10.627 1.00 90.94 118 LEU A CA 1
ATOM 1000 C C . LEU A 1 118 ? -20.384 -2.781 9.833 1.00 90.94 118 LEU A C 1
ATOM 1002 O O . LEU A 1 118 ? -19.695 -1.788 9.616 1.00 90.94 118 LEU A O 1
ATOM 1006 N N . ASN A 1 119 ? -21.660 -2.844 9.441 1.00 91.94 119 ASN A N 1
ATOM 1007 C CA . ASN A 1 119 ? -22.333 -1.759 8.719 1.00 91.94 119 ASN A CA 1
ATOM 1008 C C . ASN A 1 119 ? -22.444 -0.456 9.537 1.00 91.94 119 ASN A C 1
ATOM 1010 O O . ASN A 1 119 ? -22.499 0.624 8.954 1.00 91.94 119 ASN A O 1
ATOM 1014 N N . LYS A 1 120 ? -22.459 -0.539 10.873 1.00 92.75 120 LYS A N 1
ATOM 1015 C CA . LYS A 1 120 ? -22.382 0.629 11.757 1.00 92.75 120 LYS A CA 1
ATOM 1016 C C . LYS A 1 120 ? -20.951 1.127 11.875 1.00 92.75 120 LYS A C 1
ATOM 1018 O O . LYS A 1 120 ? -20.735 2.328 11.740 1.00 92.75 120 LYS A O 1
ATOM 1023 N N . LEU A 1 121 ? -19.983 0.224 12.025 1.00 91.81 121 LEU A N 1
ATOM 1024 C CA . LEU A 1 121 ? -18.565 0.583 12.105 1.00 91.81 121 LEU A CA 1
ATOM 1025 C C . LEU A 1 121 ? -18.101 1.365 10.874 1.00 91.81 121 LEU A C 1
ATOM 1027 O O . LEU A 1 121 ? -17.503 2.423 11.013 1.00 91.81 121 LEU A O 1
ATOM 1031 N N . ILE A 1 122 ? -18.455 0.920 9.665 1.00 87.56 122 ILE A N 1
ATOM 1032 C CA . ILE A 1 122 ? -18.072 1.619 8.424 1.00 87.56 122 ILE A CA 1
ATOM 1033 C C . ILE A 1 122 ? -18.707 3.013 8.269 1.00 87.56 122 ILE A C 1
ATOM 103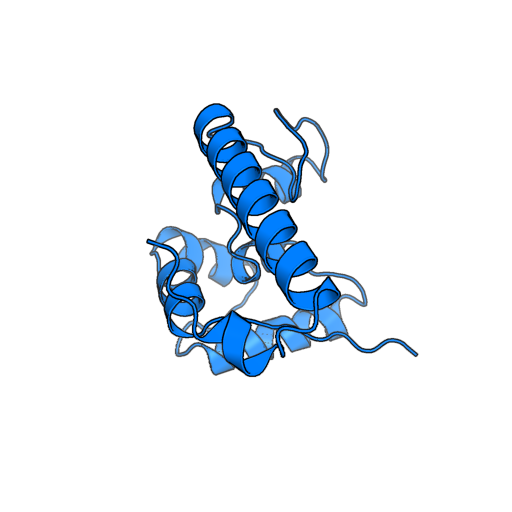5 O O . ILE A 1 122 ? -18.256 3.785 7.425 1.00 87.56 122 ILE A O 1
ATOM 1039 N N . SER A 1 123 ? -19.748 3.329 9.048 1.00 84.56 123 SER A N 1
ATOM 1040 C CA . SER A 1 123 ? -20.404 4.645 9.056 1.00 84.56 123 SER A CA 1
ATOM 1041 C C . SER A 1 123 ? -19.817 5.617 10.084 1.00 84.56 123 SER A C 1
ATOM 1043 O O . SER A 1 123 ? -20.155 6.798 10.063 1.00 84.56 123 SER A O 1
ATOM 1045 N N . LEU A 1 124 ? -18.932 5.145 10.970 1.00 79.56 124 LEU A N 1
ATOM 1046 C CA . LEU A 1 124 ? -18.260 5.990 11.950 1.00 79.56 124 LEU A CA 1
ATOM 1047 C C . LEU A 1 124 ? -17.213 6.861 11.245 1.00 79.56 124 LEU A C 1
ATOM 1049 O O . LEU A 1 124 ? -16.165 6.383 10.809 1.00 79.56 124 LEU A O 1
ATOM 1053 N N . SER A 1 125 ? -17.469 8.164 11.154 1.00 61.78 125 SER A N 1
ATOM 1054 C CA . SER A 1 125 ? -16.426 9.139 10.840 1.00 61.78 125 SER A CA 1
ATOM 1055 C C . SER A 1 125 ? -15.614 9.406 12.107 1.00 61.78 125 SER A C 1
ATOM 1057 O O . SER A 1 125 ? -16.039 10.173 12.970 1.00 61.78 125 SER A O 1
ATOM 1059 N N . MET A 1 126 ? -14.461 8.755 12.241 1.00 57.41 126 MET A N 1
ATOM 1060 C CA . MET A 1 126 ? -13.458 9.190 13.212 1.00 57.41 126 MET A CA 1
ATOM 1061 C C . MET A 1 126 ? -12.698 10.364 12.590 1.00 57.41 126 MET A C 1
ATOM 1063 O O . MET A 1 126 ? -12.044 10.182 11.562 1.00 57.41 126 MET A O 1
ATOM 1067 N N . ASN A 1 127 ? -12.900 11.558 13.157 1.00 45.06 127 ASN A N 1
ATOM 1068 C CA . ASN A 1 127 ? -12.199 12.791 12.784 1.00 45.06 127 ASN A CA 1
ATOM 1069 C C . ASN A 1 127 ? -10.720 12.720 13.169 1.00 45.06 127 ASN A C 1
ATOM 1071 O O . ASN A 1 127 ? -10.440 12.251 14.295 1.00 45.06 127 ASN A O 1
#

InterPro domains:
  IPR024523 Protein of unknown function DUF3793 [PF12672] (2-121)

Foldseek 3Di:
DDDDDDDDDQVLLCVQCPDPLNVVVVVVVVQDDPDDVSRVVVLVVVCVVVVDHDLNCCSSVVHDPQQSVVCVVVVNPDAPDADPHGHNDPVVVVVVVRVVVVVLVVVLVVCVVVPNDPVVSVVDDDD

Sequence (127 aa):
NYVLIYVYRPKFLINHLYSIESQNFLRLYGYKLNNLDDMLNHLKYRFELLGRTPHEIGLFLGYPLCDVKGFIYNKGKNYKFSGPWKVYDNEYETILYFDKCKQCTNLYCDLFESGVPLNKLISLSMN

Solvent-accessible surface area (backbone atoms only — not comparable to full-atom values): 7765 Å² total; per-residue (Å²): 141,86,84,88,83,88,86,83,56,69,72,62,50,48,63,59,47,68,36,70,69,45,44,58,55,42,46,78,75,69,47,57,86,86,49,70,67,54,38,51,52,46,51,52,49,42,34,66,74,63,76,43,85,52,70,72,50,39,50,78,72,67,46,57,66,62,23,41,51,37,34,62,75,45,72,71,44,92,52,82,46,79,69,103,56,60,29,56,58,65,58,70,65,49,52,58,49,49,54,50,52,50,54,52,48,50,54,53,49,55,42,41,76,74,64,48,52,68,79,58,60,78,65,60,82,81,129

pLDDT: mean 93.83, std 7.4, range [45.06, 98.38]

Radius of gyration: 16.53 Å; Cα contacts (8 Å, |Δi|>4): 88; chains: 1; bounding box: 40×36×41 Å

Mean predicted aligned error: 3.83 Å

Secondary structure (DSSP, 8-state):
---------HHHHHHHHTSHHHHHHHHTTT---S-HHHHHHHHHHHHHHHSS--TTHHHHTT--HHHHHHHHHTTT-S-SEESSSEESS-HHHHHHHHHHHHHHHHHHHHHHHTT--HHHHTT----

Organism: NCBI:txid408170